Protein AF-A0A7J2HL76-F1 (afdb_monomer)

Mean predicted aligned error: 4.42 Å

Solvent-accessible surface area (backbone atoms only — not comparable to full-atom values): 6716 Å² total; per-residue (Å²): 98,51,72,48,79,41,83,45,73,41,53,46,28,51,70,88,36,52,50,88,77,44,78,52,71,70,36,41,51,52,39,47,54,53,41,71,71,41,53,72,59,38,50,43,26,24,38,43,32,46,70,82,78,83,50,71,61,57,41,23,52,38,49,18,29,43,51,32,43,56,46,35,74,75,32,66,69,45,33,50,54,45,44,71,76,41,48,47,42,70,74,50,79,88,82,72,85,70,68,72,42,86,96,36,84,35,57,81,47,69,71,89,82,81,90,125

Foldseek 3Di:
DDKDKDFDQQWEAEPNHTLVPQDDPVLSCLLCVLCVLPVVSNRGIYMHHYDDDDDSNVSSLVNQLNVNCVQCVVDVSSVVVCCVVPVCSPVPDPDDAAAADPQAPGNPHHDDDDPD

Nearest PDB structures (foldseek):
  9e7f-assembly1_BK  TM=9.471E-01  e=1.293E-10  Pyrobaculum calidifontis JCM 11548
  7ryh-assembly1_i  TM=9.159E-01  e=7.432E-09  Acinetobacter baumannii AB0057
  7nhn-assembly1_j  TM=9.102E-01  e=6.165E-09  Listeria monocytogenes EGD-e
  8v9j-assembly1_i  TM=9.289E-01  e=1.475E-08  Mycolicibacterium smegmatis MC2 155
  8rdv-assembly1_F  TM=9.120E-01  e=1.475E-08  Psychrobacter urativorans

Sequence (116 aa):
ARLVVRPGTGRIFINNQPLEYFGNEIARAKILTPLYFNEKFWKSHDFDVKVRGGGIIAIADAVSFAIARALASKSESAKQVIKEYNRVLLAGDPRQAEPKKPNRYSARRFKQKSYR

Structure (mmCIF, N/CA/C/O backbone):
data_AF-A0A7J2HL76-F1
#
_entry.id   AF-A0A7J2HL76-F1
#
loop_
_atom_site.group_PDB
_atom_site.id
_atom_site.type_symbol
_atom_site.label_atom_id
_atom_site.label_alt_id
_atom_site.label_comp_id
_atom_site.label_asym_id
_atom_site.label_entity_id
_atom_site.label_seq_id
_atom_site.pdbx_PDB_ins_code
_atom_site.Cartn_x
_atom_site.Cartn_y
_atom_site.Cartn_z
_atom_site.occupancy
_atom_site.B_iso_or_equiv
_atom_site.auth_seq_id
_atom_site.auth_comp_id
_atom_site.auth_asym_id
_atom_site.auth_atom_id
_atom_site.pdbx_PDB_model_num
ATOM 1 N N . ALA A 1 1 ? -7.041 0.012 -6.021 1.00 84.12 1 ALA A N 1
ATOM 2 C CA . ALA A 1 1 ? -7.402 -1.147 -5.180 1.00 84.12 1 ALA A CA 1
ATOM 3 C C . ALA A 1 1 ? -8.760 -0.885 -4.549 1.00 84.12 1 ALA A C 1
ATOM 5 O O . ALA A 1 1 ? -9.007 0.249 -4.151 1.00 84.12 1 ALA A O 1
ATOM 6 N N . ARG A 1 2 ? -9.639 -1.887 -4.487 1.00 91.69 2 ARG A N 1
ATOM 7 C CA . ARG A 1 2 ? -10.913 -1.803 -3.762 1.00 91.69 2 ARG A CA 1
ATOM 8 C C . ARG A 1 2 ? -10.798 -2.668 -2.515 1.00 91.69 2 ARG A C 1
ATOM 10 O O . ARG A 1 2 ? -10.541 -3.858 -2.647 1.00 91.69 2 ARG A O 1
ATOM 17 N N . LEU A 1 3 ? -10.973 -2.063 -1.346 1.00 94.56 3 LEU A N 1
ATOM 18 C CA . LEU A 1 3 ? -10.925 -2.740 -0.053 1.00 94.56 3 LEU A CA 1
ATOM 19 C C . LEU A 1 3 ? -12.343 -2.877 0.504 1.00 94.56 3 LEU A C 1
ATOM 21 O O . LEU A 1 3 ? -13.128 -1.930 0.454 1.00 94.56 3 LEU A O 1
ATOM 25 N N . VAL A 1 4 ? -12.650 -4.054 1.036 1.00 94.62 4 VAL A N 1
ATOM 26 C CA . VAL A 1 4 ? -13.840 -4.336 1.835 1.00 94.62 4 VAL A CA 1
ATOM 27 C C . VAL A 1 4 ? -13.363 -4.738 3.224 1.00 94.62 4 VAL A C 1
ATOM 29 O O . VAL A 1 4 ? -12.542 -5.640 3.362 1.00 94.62 4 VAL A O 1
ATOM 32 N N . VAL A 1 5 ? -13.875 -4.052 4.242 1.00 93.44 5 VAL A N 1
ATOM 33 C CA . VAL A 1 5 ? -13.561 -4.332 5.646 1.00 93.44 5 VAL A CA 1
ATOM 34 C C . VAL A 1 5 ? -14.772 -4.997 6.283 1.00 93.44 5 VAL A C 1
ATOM 36 O O . VAL A 1 5 ? -15.897 -4.518 6.118 1.00 93.44 5 VAL A O 1
ATOM 39 N N . ARG A 1 6 ? -14.550 -6.099 6.995 1.00 93.06 6 ARG A N 1
ATOM 40 C CA . ARG A 1 6 ? -15.579 -6.840 7.737 1.00 93.06 6 ARG A CA 1
ATOM 41 C C . ARG A 1 6 ? -15.111 -7.047 9.177 1.00 93.06 6 ARG A C 1
ATOM 43 O O . ARG A 1 6 ? -13.907 -7.135 9.380 1.00 93.06 6 ARG A O 1
ATOM 50 N N . PRO A 1 7 ? -16.004 -7.115 10.175 1.00 93.12 7 PRO A N 1
ATOM 51 C CA . PRO A 1 7 ? -15.605 -7.546 11.514 1.00 93.12 7 PRO A CA 1
ATOM 52 C C . PRO A 1 7 ? -15.054 -8.979 11.445 1.00 93.12 7 PRO A C 1
ATOM 54 O O . PRO A 1 7 ? -15.616 -9.816 10.738 1.00 93.12 7 PRO A O 1
ATOM 57 N N . GLY A 1 8 ? -13.940 -9.244 12.124 1.00 93.12 8 GLY A N 1
ATOM 58 C CA . GLY A 1 8 ? -13.184 -10.483 11.964 1.00 93.12 8 GLY A CA 1
ATOM 59 C C . GLY A 1 8 ? -11.987 -10.594 12.907 1.00 93.12 8 GLY A C 1
ATOM 60 O O . GLY A 1 8 ? -11.976 -9.995 13.979 1.00 93.12 8 GLY A O 1
ATOM 61 N N . THR A 1 9 ? -10.985 -11.381 12.514 1.00 91.81 9 THR A N 1
ATOM 62 C CA . THR A 1 9 ? -9.827 -11.740 13.359 1.00 91.81 9 THR A CA 1
ATOM 63 C C . THR A 1 9 ? -8.505 -11.111 12.908 1.00 91.81 9 THR A C 1
ATOM 65 O O . THR A 1 9 ? -7.463 -11.380 13.503 1.00 91.81 9 THR A O 1
ATOM 68 N N . GLY A 1 10 ? -8.520 -10.267 11.872 1.00 90.81 10 GLY A N 1
ATOM 69 C CA . GLY A 1 10 ? -7.322 -9.594 11.359 1.00 90.81 10 GLY A CA 1
ATOM 70 C C . GLY A 1 10 ? -6.730 -10.222 10.106 1.00 90.81 10 GLY A C 1
ATOM 71 O O . GLY A 1 10 ? -5.576 -9.946 9.765 1.00 90.81 10 GLY A O 1
ATOM 72 N N . ARG A 1 11 ? -7.492 -11.070 9.408 1.00 92.75 11 ARG A N 1
ATOM 73 C CA . ARG A 1 11 ? -7.037 -11.747 8.191 1.00 92.75 11 ARG A CA 1
ATOM 74 C C . ARG A 1 11 ? -7.038 -10.787 7.012 1.00 92.75 11 ARG A C 1
ATOM 76 O O . ARG A 1 11 ? -7.986 -10.032 6.810 1.00 92.75 11 ARG A O 1
ATOM 83 N N . ILE A 1 12 ? -5.981 -10.849 6.207 1.00 94.50 12 ILE A N 1
ATOM 84 C CA . ILE A 1 12 ? -5.815 -10.006 5.022 1.00 94.50 12 ILE A CA 1
ATOM 85 C C . ILE A 1 12 ? -5.781 -10.904 3.790 1.00 94.50 12 ILE A C 1
ATOM 87 O O . ILE A 1 12 ? -4.909 -11.766 3.658 1.00 94.50 12 ILE A O 1
ATOM 91 N N . PHE A 1 13 ? -6.721 -10.665 2.882 1.00 94.81 13 PHE A N 1
ATOM 92 C CA . PHE A 1 13 ? -6.839 -11.339 1.600 1.00 94.81 13 PHE A CA 1
ATOM 93 C C . PHE A 1 13 ? -6.615 -10.348 0.462 1.00 94.81 13 PHE A C 1
ATOM 95 O O . PHE A 1 13 ? -7.159 -9.243 0.453 1.00 94.81 13 PHE A O 1
ATOM 102 N N . ILE A 1 14 ? -5.821 -10.758 -0.522 1.00 94.75 14 ILE A N 1
ATOM 103 C CA . ILE A 1 14 ? -5.548 -10.002 -1.741 1.00 94.75 14 ILE A CA 1
ATOM 104 C C . ILE A 1 14 ? -5.959 -10.888 -2.909 1.00 94.75 14 ILE A C 1
ATOM 106 O O . ILE A 1 14 ? -5.352 -11.925 -3.144 1.00 94.75 14 ILE A O 1
ATOM 110 N N . ASN A 1 15 ? -7.007 -10.501 -3.639 1.00 94.00 15 ASN A N 1
ATOM 111 C CA . ASN A 1 15 ? -7.578 -11.294 -4.733 1.00 94.00 15 ASN A CA 1
ATOM 112 C C . ASN A 1 15 ? -7.869 -12.758 -4.333 1.00 94.00 15 ASN A C 1
ATOM 114 O O . ASN A 1 15 ? -7.553 -13.677 -5.082 1.00 94.00 15 ASN A O 1
ATOM 118 N N . ASN A 1 16 ? -8.478 -12.964 -3.159 1.00 92.44 16 ASN A N 1
ATOM 119 C CA . ASN A 1 16 ? -8.765 -14.276 -2.551 1.00 92.44 16 ASN A CA 1
ATOM 120 C C . ASN A 1 16 ? -7.533 -15.096 -2.119 1.00 92.44 16 ASN A C 1
ATOM 122 O O . ASN A 1 16 ? -7.688 -16.235 -1.686 1.00 92.44 16 ASN A O 1
ATOM 126 N N . GLN A 1 17 ? -6.325 -14.541 -2.201 1.00 93.31 17 GLN A N 1
ATOM 127 C CA . GLN A 1 17 ? -5.105 -15.174 -1.708 1.00 93.31 17 GLN A CA 1
ATOM 128 C C . GLN A 1 17 ? -4.726 -14.593 -0.334 1.00 93.31 17 GLN A C 1
ATOM 130 O O . GLN A 1 17 ? -4.820 -13.374 -0.158 1.00 93.31 17 GLN A O 1
ATOM 135 N N . PRO A 1 18 ? -4.293 -15.407 0.648 1.00 94.81 18 PRO A N 1
ATOM 136 C CA . PRO A 1 18 ? -3.836 -14.893 1.938 1.00 94.81 18 PRO A CA 1
ATOM 137 C C . PRO A 1 18 ? -2.554 -14.069 1.784 1.00 94.81 18 PRO A C 1
ATOM 139 O O . PRO A 1 18 ? -1.709 -14.382 0.940 1.00 94.81 18 PRO A O 1
ATOM 142 N N . LEU A 1 19 ? -2.373 -13.057 2.638 1.00 92.81 19 LEU A N 1
ATOM 143 C CA . LEU A 1 19 ? -1.189 -12.187 2.622 1.00 92.81 19 LEU A CA 1
ATOM 144 C C . LEU A 1 19 ? 0.136 -12.960 2.726 1.00 92.81 19 LEU A C 1
ATOM 146 O O . LEU A 1 19 ? 1.119 -12.549 2.120 1.00 92.81 19 LEU A O 1
ATOM 150 N N . GLU A 1 20 ? 0.172 -14.080 3.451 1.00 91.19 20 GLU A N 1
ATOM 151 C CA . GLU A 1 20 ? 1.374 -14.911 3.647 1.00 91.19 20 GLU A CA 1
ATOM 152 C C . GLU A 1 20 ? 1.985 -15.396 2.329 1.00 91.19 20 GLU A C 1
ATOM 154 O O . GLU A 1 20 ? 3.206 -15.452 2.195 1.00 91.19 20 GLU A O 1
ATOM 159 N N . TYR A 1 21 ? 1.131 -15.685 1.347 1.00 90.50 21 TYR A N 1
ATOM 160 C CA . TYR A 1 21 ? 1.532 -16.179 0.033 1.00 90.50 21 TYR A CA 1
ATOM 161 C C . TYR A 1 21 ? 1.759 -15.049 -0.979 1.00 90.50 21 TYR A C 1
ATOM 163 O O . TYR A 1 21 ? 2.119 -15.310 -2.127 1.00 90.50 21 TYR A O 1
ATOM 171 N N . PHE A 1 22 ? 1.515 -13.794 -0.598 1.00 89.81 22 PHE A N 1
ATOM 172 C CA . PHE A 1 22 ? 1.616 -12.663 -1.508 1.00 89.81 22 PHE A CA 1
ATOM 173 C C . PHE A 1 22 ? 3.050 -12.122 -1.577 1.00 89.81 22 PHE A C 1
ATOM 175 O O . PHE A 1 22 ? 3.511 -11.409 -0.686 1.00 89.81 22 PHE A O 1
ATOM 182 N N . GLY A 1 23 ? 3.725 -12.390 -2.696 1.00 88.38 23 GLY A N 1
ATOM 183 C CA . GLY A 1 23 ? 4.989 -11.751 -3.063 1.00 88.38 23 GLY A CA 1
ATOM 184 C C . GLY A 1 23 ? 6.128 -11.924 -2.046 1.00 88.38 23 GLY A C 1
ATOM 185 O O . GLY A 1 23 ? 6.169 -12.858 -1.246 1.00 88.38 23 GLY A O 1
ATOM 186 N N . ASN A 1 24 ? 7.086 -10.997 -2.090 1.00 92.75 24 ASN A N 1
ATOM 187 C CA . ASN A 1 24 ? 8.277 -11.036 -1.239 1.00 92.75 24 ASN A CA 1
ATOM 188 C C . ASN A 1 24 ? 7.999 -10.424 0.144 1.00 92.75 24 ASN A C 1
ATOM 190 O O . ASN A 1 24 ? 7.060 -9.648 0.322 1.00 92.75 24 ASN A O 1
ATOM 194 N N . GLU A 1 25 ? 8.856 -10.714 1.121 1.00 93.56 25 GLU A N 1
ATOM 195 C CA . GLU A 1 25 ? 8.741 -10.203 2.496 1.00 93.56 25 GLU A CA 1
ATOM 196 C C . GLU A 1 25 ? 8.646 -8.669 2.567 1.00 93.56 25 GLU A C 1
ATOM 198 O O . GLU A 1 25 ? 7.783 -8.127 3.251 1.00 93.56 25 GLU A O 1
ATOM 203 N N . ILE A 1 26 ? 9.442 -7.962 1.759 1.00 94.44 26 ILE A N 1
ATOM 204 C CA . ILE A 1 26 ? 9.417 -6.492 1.671 1.00 94.44 26 ILE A CA 1
ATOM 205 C C . ILE A 1 26 ? 8.034 -5.974 1.239 1.00 94.44 26 ILE A C 1
ATOM 207 O O . ILE A 1 26 ? 7.555 -4.958 1.744 1.00 94.44 26 ILE A O 1
ATOM 211 N N . ALA A 1 27 ? 7.368 -6.667 0.309 1.00 94.31 27 ALA A N 1
ATOM 212 C CA . ALA A 1 27 ? 6.032 -6.283 -0.143 1.00 94.31 27 ALA A CA 1
ATOM 213 C C . ALA A 1 27 ? 4.993 -6.490 0.969 1.00 94.31 27 ALA A C 1
ATOM 215 O O . ALA A 1 27 ? 4.139 -5.629 1.182 1.00 94.31 27 ALA A O 1
ATOM 216 N N . ARG A 1 28 ? 5.108 -7.590 1.723 1.00 94.50 28 ARG A N 1
ATOM 217 C CA . A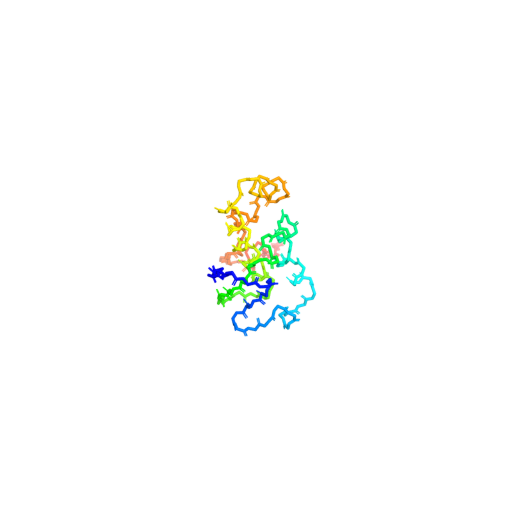RG A 1 28 ? 4.254 -7.879 2.882 1.00 94.50 28 ARG A CA 1
ATOM 218 C C . ARG A 1 28 ? 4.445 -6.844 3.994 1.00 94.50 28 ARG A C 1
ATOM 220 O O . ARG A 1 28 ? 3.459 -6.303 4.489 1.00 94.50 28 ARG A O 1
ATOM 227 N N . ALA A 1 29 ? 5.685 -6.472 4.308 1.00 93.56 29 ALA A N 1
ATOM 228 C CA . ALA A 1 29 ? 5.992 -5.441 5.302 1.00 93.56 29 ALA A CA 1
ATOM 229 C C . ALA A 1 29 ? 5.376 -4.072 4.947 1.00 93.56 29 ALA A C 1
ATOM 231 O O . ALA A 1 29 ? 4.782 -3.406 5.800 1.00 93.56 29 ALA A O 1
ATOM 232 N N . LYS A 1 30 ? 5.429 -3.675 3.667 1.00 93.38 30 LYS A N 1
ATOM 233 C CA . LYS A 1 30 ? 4.771 -2.450 3.174 1.00 93.38 30 LYS A CA 1
ATOM 234 C C . LYS A 1 30 ? 3.252 -2.456 3.366 1.00 93.38 30 LYS A C 1
ATOM 236 O O . LYS A 1 30 ? 2.663 -1.422 3.685 1.00 93.38 30 LYS A O 1
ATOM 241 N N . ILE A 1 31 ? 2.613 -3.608 3.165 1.00 94.44 31 ILE A N 1
ATOM 242 C CA . ILE A 1 31 ? 1.163 -3.773 3.348 1.00 94.44 31 ILE A CA 1
ATOM 243 C C . ILE A 1 31 ? 0.784 -3.662 4.828 1.00 94.44 31 ILE A C 1
ATOM 245 O O . ILE A 1 31 ? -0.235 -3.055 5.150 1.00 94.44 31 ILE A O 1
ATOM 249 N N . LEU A 1 32 ? 1.614 -4.209 5.720 1.00 93.25 32 LEU A N 1
ATOM 250 C CA . LEU A 1 32 ? 1.385 -4.192 7.168 1.00 93.25 32 LEU A CA 1
ATOM 251 C C . LEU A 1 32 ? 1.669 -2.830 7.816 1.00 93.25 32 LEU A C 1
ATOM 253 O O . LEU A 1 32 ? 1.078 -2.517 8.843 1.00 93.25 32 LEU A O 1
ATOM 257 N N . THR A 1 33 ? 2.514 -1.998 7.200 1.00 92.31 33 THR A N 1
ATOM 258 C CA . THR A 1 33 ? 2.917 -0.671 7.710 1.00 92.31 33 THR A CA 1
ATOM 259 C C . THR A 1 33 ? 1.762 0.161 8.307 1.00 92.31 33 THR A C 1
ATOM 261 O O . THR A 1 33 ? 1.876 0.576 9.459 1.00 92.31 33 THR A O 1
ATOM 264 N N . PRO A 1 34 ? 0.633 0.403 7.605 1.00 91.62 34 PRO A N 1
ATOM 265 C CA . PRO A 1 34 ? -0.466 1.202 8.150 1.00 91.62 34 PRO A CA 1
ATOM 266 C C . PRO A 1 34 ? -1.185 0.561 9.347 1.00 91.62 34 PRO A C 1
ATOM 268 O O . PRO A 1 34 ? -1.781 1.283 10.143 1.00 91.62 34 PRO A O 1
ATOM 271 N N . LEU A 1 35 ? -1.147 -0.767 9.495 1.00 91.00 35 LEU A N 1
ATOM 272 C CA . LEU A 1 35 ? -1.859 -1.480 10.562 1.00 91.00 35 LEU A CA 1
ATOM 273 C C . LEU A 1 35 ? -1.189 -1.313 11.929 1.00 91.00 35 LEU A C 1
ATOM 275 O O . LEU A 1 35 ? -1.887 -1.338 12.941 1.00 91.00 3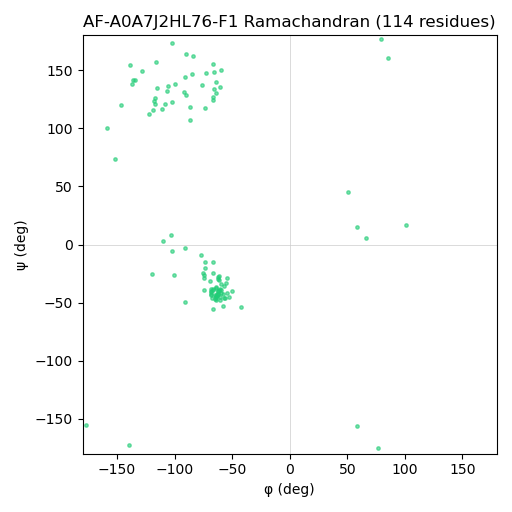5 LEU A O 1
ATOM 279 N N . TYR A 1 36 ? 0.124 -1.064 11.969 1.00 88.94 36 TYR A N 1
ATOM 280 C CA . TYR A 1 36 ? 0.846 -0.799 13.219 1.00 88.94 36 TYR A CA 1
ATOM 281 C C . TYR A 1 36 ? 0.339 0.451 13.947 1.00 88.94 36 TYR A C 1
ATOM 283 O O . TYR A 1 36 ? 0.393 0.516 15.171 1.00 88.94 36 TYR A O 1
ATOM 291 N N . PHE A 1 37 ? -0.223 1.428 13.228 1.00 87.06 37 PHE A N 1
ATOM 292 C CA . PHE A 1 37 ? -0.771 2.637 13.850 1.00 87.06 37 PHE A CA 1
ATOM 293 C C . PHE A 1 37 ? -2.096 2.397 14.586 1.00 87.06 37 PHE A C 1
ATOM 295 O O . PHE A 1 37 ? -2.528 3.250 15.359 1.00 87.06 37 PHE A O 1
ATOM 302 N N . ASN A 1 38 ? -2.766 1.262 14.353 1.00 86.94 38 ASN A N 1
ATOM 303 C CA . ASN A 1 38 ? -4.002 0.911 15.047 1.00 86.94 38 ASN A CA 1
ATOM 304 C C . ASN A 1 38 ? -4.187 -0.612 15.148 1.00 86.94 38 ASN A C 1
ATOM 306 O O . ASN A 1 38 ? -5.045 -1.212 14.492 1.00 86.94 38 ASN A O 1
ATOM 310 N N . GLU A 1 39 ? -3.402 -1.236 16.025 1.00 85.94 39 GLU A N 1
ATOM 311 C CA . GLU A 1 39 ? -3.428 -2.689 16.230 1.00 85.94 39 GLU A CA 1
ATOM 312 C C . GLU A 1 39 ? -4.793 -3.220 16.688 1.00 85.94 39 GLU A C 1
ATOM 314 O O . GLU A 1 39 ? -5.196 -4.321 16.309 1.00 85.94 39 GLU A O 1
ATOM 319 N N . LYS A 1 40 ? -5.532 -2.438 17.488 1.00 87.75 40 LYS A N 1
ATOM 320 C CA . LYS A 1 40 ? -6.875 -2.817 17.957 1.00 87.75 40 LYS A CA 1
ATOM 321 C C . LYS A 1 40 ? -7.837 -2.977 16.784 1.00 87.75 40 LYS A C 1
ATOM 323 O O . LYS A 1 40 ? -8.620 -3.925 16.749 1.00 87.75 40 LYS A O 1
ATOM 328 N N . PHE A 1 41 ? -7.769 -2.063 15.817 1.00 86.12 41 PHE A N 1
ATOM 329 C CA . PHE A 1 41 ? -8.589 -2.144 14.616 1.00 86.12 41 PHE A CA 1
ATOM 330 C C . PHE A 1 41 ? -8.179 -3.321 13.734 1.00 86.12 41 PHE A C 1
ATOM 332 O O . PHE A 1 41 ? -9.047 -4.029 13.233 1.00 86.12 41 PHE A O 1
ATOM 339 N N . TRP A 1 42 ? -6.874 -3.568 13.595 1.00 87.31 4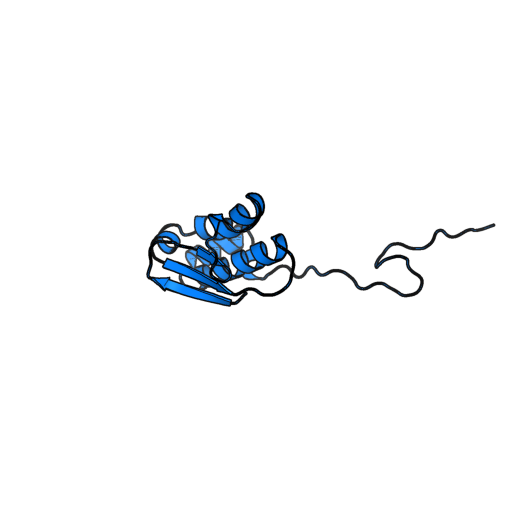2 TRP A N 1
ATOM 340 C CA . TRP A 1 42 ? -6.378 -4.707 12.830 1.00 87.31 42 TRP A CA 1
ATOM 341 C C . TRP A 1 42 ? -6.913 -6.032 13.382 1.00 87.31 42 TRP A C 1
ATOM 343 O O . TRP A 1 42 ? -7.536 -6.783 12.644 1.00 87.31 42 TRP A O 1
ATOM 353 N N . LYS A 1 43 ? -6.763 -6.296 14.682 1.00 89.62 43 LYS A N 1
ATOM 354 C CA . LYS A 1 43 ? -7.178 -7.576 15.290 1.00 89.62 43 LYS A CA 1
ATOM 355 C C . LYS A 1 43 ? -8.693 -7.821 15.292 1.00 89.62 43 LYS A C 1
ATOM 357 O O . LYS A 1 43 ? -9.116 -8.944 15.533 1.00 89.62 43 LYS A O 1
ATOM 362 N N . SER A 1 44 ? -9.500 -6.787 15.055 1.00 91.94 44 SER A N 1
ATOM 363 C CA . SER A 1 44 ? -10.968 -6.858 15.088 1.00 91.94 44 SER A CA 1
ATOM 364 C C . SER A 1 44 ? -11.625 -6.906 13.708 1.00 91.94 44 SER A C 1
ATOM 366 O O . SER A 1 44 ? -12.845 -7.054 13.627 1.00 91.94 44 SER A O 1
ATOM 368 N N . HIS A 1 45 ? -10.858 -6.76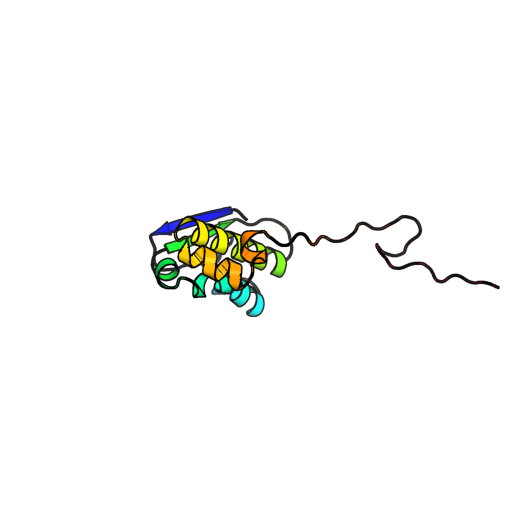1 12.623 1.00 93.50 45 HIS A N 1
ATOM 369 C CA . HIS A 1 45 ? -11.411 -6.661 11.275 1.00 93.50 45 HIS A CA 1
ATOM 370 C C . HIS A 1 45 ? -10.628 -7.495 10.266 1.00 93.50 45 HIS A C 1
ATOM 372 O O . HIS A 1 45 ? -9.404 -7.465 10.231 1.00 93.50 45 HIS A O 1
ATOM 378 N N . ASP A 1 46 ? -11.348 -8.179 9.386 1.00 94.56 46 ASP A N 1
ATOM 379 C CA . ASP A 1 46 ? -10.785 -8.823 8.207 1.00 94.56 46 ASP A CA 1
ATOM 380 C C . ASP A 1 46 ? -10.824 -7.866 7.006 1.00 94.56 46 ASP A C 1
ATOM 382 O O . ASP A 1 46 ? -11.767 -7.087 6.815 1.00 94.56 46 ASP A O 1
ATOM 386 N N . PHE A 1 47 ? -9.789 -7.947 6.173 1.00 95.12 47 PHE A N 1
ATOM 387 C CA . PHE A 1 47 ? -9.561 -7.080 5.022 1.00 95.12 47 PHE A CA 1
ATOM 388 C C . PHE A 1 47 ? -9.547 -7.916 3.744 1.00 95.12 47 PHE A C 1
ATOM 390 O O . PHE A 1 47 ? -8.652 -8.732 3.546 1.00 95.12 47 PHE A O 1
ATOM 397 N N . ASP A 1 48 ? -10.509 -7.689 2.851 1.00 95.69 48 ASP A N 1
ATOM 398 C CA . ASP A 1 48 ? -10.539 -8.300 1.519 1.00 95.69 48 ASP A CA 1
ATOM 399 C C . ASP A 1 48 ? -10.283 -7.232 0.453 1.00 95.69 48 ASP A C 1
ATOM 401 O O . ASP A 1 48 ? -11.036 -6.260 0.312 1.00 95.69 48 ASP A O 1
ATOM 405 N N . VAL A 1 49 ? -9.184 -7.385 -0.281 1.00 95.88 49 VAL A N 1
ATOM 406 C CA . VAL A 1 49 ? -8.691 -6.393 -1.229 1.00 95.88 49 VAL A CA 1
ATOM 407 C C . VAL A 1 49 ? -8.681 -6.964 -2.638 1.00 95.88 49 VAL A C 1
ATOM 409 O O . VAL A 1 49 ? -7.993 -7.936 -2.938 1.00 95.88 49 VAL A O 1
ATOM 412 N N . LYS A 1 50 ? -9.376 -6.284 -3.552 1.00 95.81 50 LYS A N 1
ATOM 413 C CA . LYS A 1 50 ? -9.343 -6.578 -4.988 1.00 95.81 50 LYS A CA 1
ATOM 414 C C . LYS A 1 50 ? -8.462 -5.572 -5.724 1.00 95.81 50 LYS A C 1
ATOM 416 O O . LYS A 1 50 ? -8.704 -4.358 -5.683 1.00 95.81 50 LYS A O 1
ATOM 421 N N . VAL A 1 51 ? -7.443 -6.071 -6.424 1.00 94.75 51 VAL A N 1
ATOM 422 C CA . VAL A 1 51 ? -6.481 -5.267 -7.198 1.00 94.75 51 VAL A CA 1
ATOM 423 C C . VAL A 1 51 ? -6.253 -5.893 -8.569 1.00 94.75 51 VAL A C 1
ATOM 425 O O . VAL A 1 51 ? -6.195 -7.111 -8.700 1.00 94.75 51 VAL A O 1
ATOM 428 N N . ARG A 1 52 ? -6.122 -5.061 -9.603 1.00 94.06 52 ARG A N 1
ATOM 429 C CA . ARG A 1 52 ? -5.810 -5.484 -10.973 1.00 94.06 52 ARG A CA 1
ATOM 430 C C . ARG A 1 52 ? -4.758 -4.546 -11.567 1.00 94.06 52 ARG A C 1
ATOM 432 O O . ARG A 1 52 ? -4.838 -3.341 -11.335 1.00 94.06 52 ARG A O 1
ATOM 439 N N . GLY A 1 53 ? -3.829 -5.103 -12.345 1.00 92.00 53 GLY A N 1
ATOM 440 C CA . GLY A 1 53 ? -2.741 -4.368 -13.002 1.00 92.00 53 GLY A CA 1
ATOM 441 C C . GLY A 1 53 ? -1.556 -4.028 -12.087 1.00 92.00 53 GLY A C 1
ATOM 442 O O . GLY A 1 53 ? -1.579 -4.300 -10.888 1.00 92.00 53 GLY A O 1
ATOM 443 N N . GLY A 1 54 ? -0.525 -3.411 -12.672 1.00 90.94 54 GLY A N 1
ATOM 444 C CA . GLY A 1 54 ? 0.714 -3.041 -11.980 1.00 90.94 54 GLY A CA 1
ATOM 445 C C . GLY A 1 54 ? 1.663 -4.221 -11.725 1.00 90.94 54 GLY A C 1
ATOM 446 O O . GLY A 1 54 ? 1.434 -5.335 -12.184 1.00 90.94 54 GLY A O 1
ATOM 447 N N . GLY A 1 55 ? 2.753 -3.952 -11.003 1.00 92.69 55 GLY A N 1
ATOM 448 C CA . GLY A 1 55 ? 3.680 -4.971 -10.493 1.00 92.69 55 GLY A CA 1
ATOM 449 C C . GLY A 1 55 ? 3.468 -5.249 -9.002 1.00 92.69 55 GLY A C 1
ATOM 450 O O . GLY A 1 55 ? 2.730 -4.527 -8.338 1.00 92.69 55 GLY A O 1
ATOM 451 N N . ILE A 1 56 ? 4.165 -6.247 -8.450 1.00 93.25 56 ILE A N 1
ATOM 452 C CA . ILE A 1 56 ? 4.006 -6.698 -7.049 1.00 93.25 56 ILE A CA 1
ATOM 453 C C . ILE A 1 56 ? 4.139 -5.540 -6.047 1.00 93.25 56 ILE A C 1
ATOM 455 O O . ILE A 1 56 ? 3.305 -5.392 -5.157 1.00 93.25 56 ILE A O 1
ATOM 459 N N . ILE A 1 57 ? 5.148 -4.680 -6.220 1.00 93.88 57 ILE A N 1
ATOM 460 C CA . ILE A 1 57 ? 5.389 -3.535 -5.326 1.00 93.88 57 ILE A CA 1
ATOM 461 C C . ILE A 1 57 ? 4.286 -2.482 -5.471 1.00 93.88 57 ILE A C 1
ATOM 463 O O . ILE A 1 57 ? 3.783 -1.983 -4.470 1.00 93.88 57 ILE A O 1
ATOM 467 N N . ALA A 1 58 ? 3.868 -2.181 -6.703 1.00 93.38 58 ALA A N 1
ATOM 468 C CA . ALA A 1 58 ? 2.796 -1.219 -6.952 1.00 93.38 58 ALA A CA 1
ATOM 469 C C . ALA A 1 58 ? 1.454 -1.705 -6.380 1.00 93.38 58 ALA A C 1
ATOM 471 O O . ALA A 1 58 ? 0.683 -0.914 -5.840 1.00 93.38 58 ALA A O 1
ATOM 472 N N . ILE A 1 59 ? 1.189 -3.013 -6.459 1.00 94.62 59 ILE A N 1
ATOM 473 C CA . ILE A 1 59 ? 0.029 -3.640 -5.823 1.00 94.62 59 ILE A CA 1
ATOM 474 C C . ILE A 1 59 ? 0.139 -3.504 -4.302 1.00 94.62 59 ILE A C 1
ATOM 476 O O . ILE A 1 59 ? -0.822 -3.056 -3.683 1.00 94.62 59 ILE A O 1
ATOM 480 N N . ALA A 1 60 ? 1.294 -3.818 -3.707 1.00 95.00 60 ALA A N 1
ATOM 481 C CA . ALA A 1 60 ? 1.520 -3.686 -2.267 1.00 95.00 60 ALA A CA 1
ATOM 482 C C . ALA A 1 60 ? 1.289 -2.252 -1.763 1.00 95.00 60 ALA A C 1
ATOM 484 O O . ALA A 1 60 ? 0.563 -2.055 -0.788 1.00 95.00 60 ALA A O 1
ATOM 485 N N . ASP A 1 61 ? 1.822 -1.251 -2.468 1.00 94.38 61 ASP A N 1
ATOM 486 C CA . ASP A 1 61 ? 1.599 0.162 -2.147 1.00 94.38 61 ASP A CA 1
ATOM 487 C C . ASP A 1 61 ? 0.108 0.526 -2.284 1.00 94.38 61 ASP A C 1
ATOM 489 O O . ASP A 1 61 ? -0.467 1.155 -1.397 1.00 94.38 61 ASP A O 1
ATOM 493 N N . ALA A 1 62 ? -0.573 0.050 -3.333 1.00 94.88 62 ALA A N 1
ATOM 494 C CA . ALA A 1 62 ? -2.003 0.290 -3.518 1.00 94.88 62 ALA A CA 1
ATOM 495 C C . ALA A 1 62 ? -2.876 -0.346 -2.420 1.00 94.88 62 ALA A C 1
ATOM 497 O O . ALA A 1 62 ? -3.894 0.239 -2.037 1.00 94.88 62 ALA A O 1
ATOM 498 N N . VAL A 1 63 ? -2.506 -1.532 -1.925 1.00 95.12 63 VAL A N 1
ATOM 499 C CA . VAL A 1 63 ? -3.167 -2.177 -0.781 1.00 95.12 63 VAL A CA 1
ATOM 500 C C . VAL A 1 63 ? -2.909 -1.380 0.498 1.00 95.12 63 VAL A C 1
ATOM 502 O O . VAL A 1 63 ? -3.856 -1.071 1.219 1.00 95.12 63 VAL A O 1
ATOM 505 N N . SER A 1 64 ? -1.659 -0.979 0.734 1.00 94.94 64 SER A N 1
ATOM 506 C CA . SER A 1 64 ? -1.261 -0.160 1.883 1.00 94.94 64 SER A CA 1
ATOM 507 C C . SER A 1 64 ? -2.054 1.153 1.942 1.00 94.94 64 SER A C 1
ATOM 509 O O . SER A 1 64 ? -2.648 1.482 2.969 1.00 94.94 64 SER A O 1
ATOM 511 N N . PHE A 1 65 ? -2.199 1.852 0.809 1.00 95.06 65 PHE A N 1
ATOM 512 C CA . PHE A 1 65 ? -3.012 3.071 0.714 1.00 95.06 65 PHE A CA 1
ATOM 513 C C . PHE A 1 65 ? -4.492 2.820 1.021 1.00 95.06 65 PHE A C 1
ATOM 515 O O . PHE A 1 65 ? -5.142 3.631 1.683 1.00 95.06 65 PHE A O 1
ATOM 522 N N . ALA A 1 66 ? -5.050 1.703 0.548 1.00 95.06 66 ALA A N 1
ATOM 523 C CA . ALA A 1 66 ? -6.443 1.363 0.813 1.00 95.06 66 ALA A CA 1
ATOM 524 C C . ALA A 1 66 ? -6.688 1.113 2.311 1.00 95.06 66 ALA A C 1
ATOM 526 O O . ALA A 1 66 ? -7.658 1.633 2.863 1.00 95.06 66 ALA A O 1
ATOM 527 N N . ILE A 1 67 ? -5.785 0.382 2.971 1.00 94.25 67 ILE A N 1
ATOM 528 C CA . ILE A 1 67 ? -5.846 0.116 4.414 1.00 94.25 67 ILE A CA 1
ATOM 529 C C . ILE A 1 67 ? -5.681 1.415 5.210 1.00 94.25 67 ILE A C 1
ATOM 531 O O . ILE A 1 67 ? -6.492 1.698 6.090 1.00 94.25 67 ILE A O 1
ATOM 535 N N . ALA A 1 68 ? -4.696 2.248 4.864 1.00 94.31 68 ALA A N 1
ATOM 536 C CA . ALA A 1 68 ? -4.466 3.532 5.524 1.00 94.31 68 ALA A CA 1
ATOM 537 C C . ALA A 1 68 ? -5.701 4.447 5.456 1.00 94.31 68 ALA A C 1
ATOM 539 O O . ALA A 1 68 ? -6.091 5.048 6.456 1.00 94.31 68 ALA A O 1
ATOM 540 N N . ARG A 1 69 ? -6.366 4.515 4.295 1.00 93.31 69 ARG A N 1
ATOM 541 C CA . ARG A 1 69 ? -7.607 5.289 4.126 1.00 93.31 69 ARG A CA 1
ATOM 542 C C . ARG A 1 69 ? -8.772 4.711 4.927 1.00 93.31 69 ARG A C 1
ATOM 544 O O . ARG A 1 69 ? -9.542 5.479 5.498 1.00 93.31 69 ARG A O 1
ATOM 551 N N . ALA A 1 70 ? -8.894 3.386 5.002 1.00 92.88 70 ALA A N 1
ATOM 552 C CA . ALA A 1 70 ? -9.915 2.748 5.830 1.00 92.88 70 ALA A CA 1
ATOM 553 C C . ALA A 1 70 ? -9.714 3.070 7.319 1.00 92.88 70 ALA A C 1
ATOM 555 O O . ALA A 1 70 ? -10.668 3.470 7.986 1.00 92.88 70 ALA A O 1
ATOM 556 N N . LEU A 1 71 ? -8.477 2.998 7.817 1.00 91.06 71 LEU A N 1
ATOM 557 C CA . LEU A 1 71 ? -8.134 3.386 9.189 1.00 91.06 71 LEU A CA 1
ATOM 558 C C . LEU A 1 71 ? -8.434 4.861 9.463 1.00 91.06 71 LEU A C 1
ATOM 560 O O . LEU A 1 71 ? -9.099 5.188 10.446 1.00 91.06 71 LEU A O 1
ATOM 564 N N . ALA A 1 72 ? -8.011 5.742 8.557 1.00 91.56 72 ALA A N 1
ATOM 565 C CA . ALA A 1 72 ? -8.238 7.176 8.671 1.00 91.56 72 ALA A CA 1
ATOM 566 C C . ALA A 1 72 ? -9.728 7.553 8.664 1.00 91.56 72 ALA A C 1
ATOM 568 O O . ALA A 1 72 ? -10.104 8.552 9.267 1.00 91.56 72 ALA A O 1
ATOM 569 N N . SER A 1 73 ? -10.585 6.756 8.015 1.00 89.69 73 SER A N 1
ATOM 570 C CA . SER A 1 73 ? -12.039 6.974 8.026 1.00 89.69 73 SER A CA 1
ATOM 571 C C . SER A 1 73 ? -12.710 6.611 9.354 1.00 89.69 73 SER A C 1
ATOM 573 O O . SER A 1 73 ? -13.819 7.064 9.623 1.00 89.69 73 SER A O 1
ATOM 575 N N . LYS A 1 74 ? -12.063 5.778 10.179 1.00 86.69 74 LYS A N 1
ATOM 576 C CA . LYS A 1 74 ? -12.624 5.264 11.437 1.00 86.69 74 LYS A CA 1
ATOM 577 C C . LYS A 1 74 ? -12.118 5.999 12.668 1.00 86.69 74 LYS A C 1
ATOM 579 O O . LYS A 1 74 ? -12.799 5.997 13.687 1.00 86.69 74 LYS A O 1
ATOM 584 N N . SER A 1 75 ? -10.931 6.593 12.597 1.00 87.00 75 SER A N 1
ATOM 585 C CA . SER A 1 75 ? -10.299 7.259 13.731 1.00 87.00 75 SER A CA 1
ATOM 586 C C . SER A 1 75 ? -9.478 8.458 13.263 1.00 87.00 75 SER A C 1
ATOM 588 O O . SER A 1 75 ? -8.516 8.311 12.506 1.00 87.00 75 SER A O 1
ATOM 590 N N . GLU A 1 76 ? -9.837 9.648 13.750 1.00 88.88 76 GLU A N 1
ATOM 591 C CA . GLU A 1 76 ? -9.103 10.878 13.434 1.00 88.88 76 GLU A CA 1
ATOM 592 C C . GLU A 1 76 ? -7.708 10.884 14.082 1.00 88.88 76 GLU A C 1
ATOM 594 O O . GLU A 1 76 ? -6.755 11.376 13.482 1.00 88.88 76 GLU A O 1
ATOM 599 N N . SER A 1 77 ? -7.540 10.253 15.252 1.00 89.19 77 SER A N 1
ATOM 600 C CA . SER A 1 77 ? -6.215 10.093 15.866 1.00 89.19 77 SER A CA 1
ATOM 601 C C . SER A 1 77 ? -5.301 9.219 15.006 1.00 89.19 77 SER A C 1
ATOM 603 O O . SER A 1 77 ? -4.167 9.605 14.734 1.00 89.19 77 SER A O 1
ATOM 6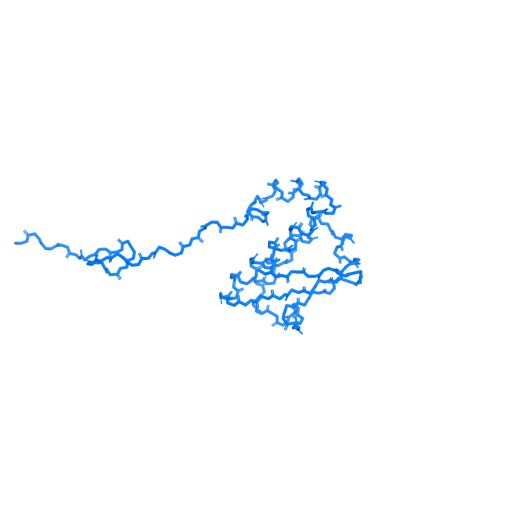05 N N . ALA A 1 78 ? -5.806 8.094 14.484 1.00 87.94 78 ALA A N 1
ATOM 606 C CA . ALA A 1 78 ? -5.044 7.254 13.560 1.00 87.94 78 ALA A CA 1
ATOM 607 C C . ALA A 1 78 ? -4.677 8.012 12.274 1.00 87.94 78 ALA A C 1
ATOM 609 O O . ALA A 1 78 ? -3.562 7.889 11.772 1.00 87.94 78 ALA A O 1
ATOM 610 N N . LYS A 1 79 ? -5.589 8.838 11.752 1.00 91.75 79 LYS A N 1
ATOM 611 C CA . LYS A 1 79 ? -5.332 9.674 10.573 1.00 91.75 79 LYS A CA 1
ATOM 612 C C . LYS A 1 79 ? -4.209 10.683 10.807 1.00 91.75 79 LYS A C 1
ATOM 614 O O . LYS A 1 79 ? -3.370 10.845 9.921 1.00 91.75 79 LYS A O 1
ATOM 619 N N . GLN A 1 80 ? -4.182 11.337 11.966 1.00 92.75 80 GLN A N 1
ATOM 620 C CA . GLN A 1 80 ? -3.136 12.298 12.310 1.00 92.75 80 GLN A CA 1
ATOM 621 C C . GLN A 1 80 ? -1.764 11.613 12.405 1.00 92.75 80 GLN A C 1
ATOM 623 O O . GLN A 1 80 ? -0.825 12.056 11.748 1.00 92.75 80 GLN A O 1
ATOM 628 N N . VAL A 1 81 ? -1.685 10.466 13.091 1.00 92.81 81 VAL A N 1
ATOM 629 C CA . VAL A 1 81 ? -0.449 9.669 13.200 1.00 92.81 81 VAL A CA 1
ATOM 630 C C . VAL A 1 81 ? 0.040 9.198 11.826 1.00 92.81 81 VAL A C 1
ATOM 632 O O . VAL A 1 81 ? 1.214 9.351 11.494 1.00 92.81 81 VAL A O 1
ATOM 635 N N . ILE A 1 82 ? -0.856 8.681 10.976 1.00 92.25 82 ILE A N 1
ATOM 636 C CA . ILE A 1 82 ? -0.502 8.255 9.611 1.00 92.25 82 ILE A CA 1
ATOM 637 C C . ILE A 1 82 ? -0.002 9.446 8.782 1.00 92.25 82 ILE A C 1
ATOM 639 O O . ILE A 1 82 ? 0.941 9.307 8.003 1.00 92.25 82 ILE A O 1
ATOM 643 N N . LYS A 1 83 ? -0.626 10.620 8.928 1.00 92.81 83 LYS A N 1
ATOM 644 C CA . LYS A 1 83 ? -0.251 11.836 8.197 1.00 92.81 83 LYS A CA 1
ATOM 645 C C . LYS A 1 83 ? 1.127 12.353 8.614 1.00 92.81 83 LYS A C 1
ATOM 647 O O . LYS A 1 83 ? 1.868 12.796 7.738 1.00 92.81 83 LYS A O 1
ATOM 652 N N . GLU A 1 84 ? 1.447 12.288 9.904 1.00 92.69 84 GLU A N 1
ATOM 653 C CA . GLU A 1 84 ? 2.754 12.655 10.460 1.00 92.69 84 GLU A CA 1
ATOM 654 C C . GLU A 1 84 ? 3.846 11.677 10.029 1.00 92.69 84 GLU A C 1
ATOM 656 O O . GLU A 1 84 ? 4.912 12.109 9.597 1.00 92.69 84 GLU A O 1
ATOM 661 N N . TYR A 1 85 ? 3.562 10.372 10.057 1.00 92.31 85 TYR A N 1
ATOM 662 C CA . TYR A 1 85 ? 4.510 9.357 9.607 1.00 92.31 85 TYR A CA 1
ATOM 663 C C . TYR A 1 85 ? 4.775 9.444 8.101 1.00 92.31 85 TYR A C 1
ATOM 665 O O . TYR A 1 85 ? 5.919 9.539 7.657 1.00 92.31 85 TYR A O 1
ATOM 673 N N . ASN A 1 86 ? 3.715 9.383 7.290 1.00 89.50 86 ASN A N 1
ATOM 674 C CA . ASN A 1 86 ? 3.833 9.448 5.842 1.00 89.50 86 ASN A CA 1
ATOM 675 C C . ASN A 1 86 ? 2.517 9.870 5.173 1.00 89.50 86 ASN A C 1
ATOM 677 O O . ASN A 1 86 ? 1.638 9.054 4.881 1.00 89.50 86 ASN A O 1
ATOM 681 N N . ARG A 1 87 ? 2.434 11.151 4.799 1.00 91.88 87 ARG A N 1
ATOM 682 C CA . ARG A 1 87 ? 1.303 11.723 4.050 1.00 91.88 87 ARG A CA 1
ATOM 683 C C . ARG A 1 87 ? 0.978 10.975 2.746 1.00 91.88 87 ARG A C 1
ATOM 685 O O . ARG A 1 87 ? -0.187 10.968 2.337 1.00 91.88 87 ARG A O 1
ATOM 692 N N . VAL A 1 88 ? 1.960 10.339 2.100 1.00 92.69 88 VAL A N 1
ATOM 693 C CA . VAL A 1 88 ? 1.762 9.585 0.847 1.00 92.69 88 VAL A CA 1
ATOM 694 C C . VAL A 1 88 ? 0.812 8.404 1.054 1.00 92.69 88 VAL A C 1
ATOM 696 O O . VAL A 1 88 ? 0.057 8.083 0.143 1.00 92.69 88 VAL A O 1
ATOM 699 N N . LEU A 1 89 ? 0.748 7.816 2.255 1.00 92.06 89 LEU A N 1
ATOM 700 C CA . LEU A 1 89 ? -0.177 6.714 2.541 1.00 92.06 89 LEU A CA 1
ATOM 701 C C . LEU A 1 89 ? -1.651 7.116 2.382 1.00 92.06 89 LEU A C 1
ATOM 703 O O . LEU A 1 89 ? -2.484 6.300 1.991 1.00 92.06 89 LEU A O 1
ATOM 707 N N . LEU A 1 90 ? -1.973 8.385 2.644 1.00 92.62 90 LEU A N 1
ATOM 708 C CA . LEU A 1 90 ? -3.324 8.924 2.487 1.00 92.62 90 LEU A CA 1
ATOM 709 C C . LEU A 1 90 ? -3.532 9.502 1.081 1.00 92.62 90 LEU A C 1
ATOM 711 O O . LEU A 1 90 ? -4.512 9.169 0.406 1.00 92.62 90 LEU A O 1
ATOM 715 N N . ALA A 1 91 ? -2.599 10.344 0.628 1.00 91.19 91 ALA A N 1
ATOM 716 C CA . ALA A 1 91 ? -2.709 11.079 -0.632 1.00 91.19 91 ALA A CA 1
ATOM 717 C C . ALA A 1 91 ? -2.487 10.199 -1.878 1.00 91.19 91 ALA A C 1
ATOM 719 O O . ALA A 1 91 ? -3.096 10.442 -2.917 1.00 91.19 91 ALA A O 1
ATOM 720 N N . GLY A 1 92 ? -1.695 9.134 -1.759 1.00 91.62 92 GLY A N 1
ATOM 721 C CA . GLY A 1 92 ? -1.165 8.362 -2.881 1.00 91.62 92 GLY A CA 1
ATOM 722 C C . GLY A 1 92 ? 0.123 8.967 -3.446 1.00 91.62 92 GLY A C 1
ATOM 723 O O . GLY A 1 92 ? 0.438 10.135 -3.216 1.00 91.62 92 GLY A O 1
ATOM 724 N N . ASP A 1 93 ? 0.879 8.151 -4.181 1.00 92.38 93 ASP A N 1
ATOM 725 C CA . ASP A 1 93 ? 2.104 8.576 -4.862 1.00 92.38 93 ASP A CA 1
ATOM 726 C C . ASP A 1 93 ? 1.772 9.144 -6.257 1.00 92.38 93 ASP A C 1
ATOM 728 O O . ASP A 1 93 ? 1.235 8.410 -7.091 1.00 92.38 93 ASP A O 1
ATOM 732 N N . PRO A 1 94 ? 2.064 10.429 -6.537 1.00 93.38 94 PRO A N 1
ATOM 733 C CA . PRO A 1 94 ? 1.794 11.035 -7.839 1.00 93.38 94 PRO A CA 1
ATOM 734 C C . PRO A 1 94 ? 2.806 10.634 -8.924 1.00 93.38 94 PRO A C 1
ATOM 736 O O . PRO A 1 94 ? 2.616 10.985 -10.089 1.00 93.38 94 PRO A O 1
ATOM 739 N N . ARG A 1 95 ? 3.905 9.950 -8.578 1.00 93.75 95 ARG A N 1
ATOM 740 C CA . ARG A 1 95 ? 4.957 9.604 -9.541 1.00 93.75 95 ARG A CA 1
ATOM 741 C C . ARG A 1 95 ? 4.440 8.621 -10.589 1.00 93.75 95 ARG A C 1
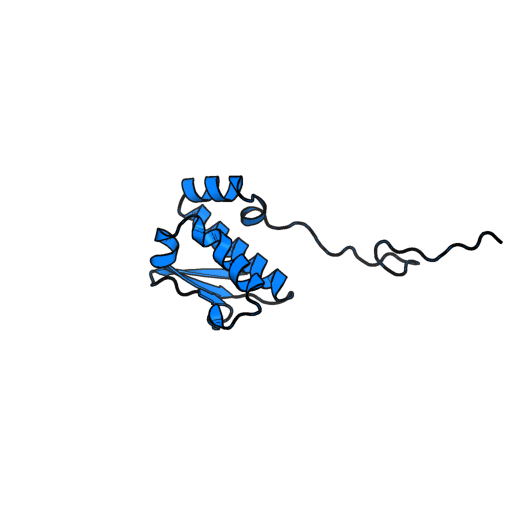ATOM 743 O O . ARG A 1 95 ? 3.842 7.596 -10.272 1.00 93.75 95 ARG A O 1
ATOM 750 N N . GLN A 1 96 ? 4.742 8.909 -11.850 1.00 94.00 96 GLN A N 1
ATOM 751 C CA . GLN A 1 96 ? 4.427 8.056 -12.993 1.00 94.00 96 GLN A CA 1
ATOM 752 C C . GLN A 1 96 ? 5.608 8.027 -13.963 1.00 94.00 96 GLN A C 1
ATOM 754 O O . GLN A 1 96 ? 6.429 8.947 -13.992 1.00 94.00 96 GLN A O 1
ATOM 759 N N . ALA A 1 97 ? 5.714 6.953 -14.746 1.00 94.00 97 ALA A N 1
ATOM 760 C CA . ALA A 1 97 ? 6.747 6.845 -15.766 1.00 94.00 97 ALA A CA 1
ATOM 761 C C . ALA A 1 97 ? 6.509 7.892 -16.863 1.00 94.00 97 ALA A C 1
ATOM 763 O O . ALA A 1 97 ? 5.441 7.934 -17.473 1.00 94.00 97 ALA A O 1
ATOM 764 N N . GLU A 1 98 ? 7.513 8.730 -17.122 1.00 95.69 98 GLU A N 1
ATOM 765 C CA . GLU A 1 98 ? 7.447 9.698 -18.215 1.00 95.69 98 GLU A CA 1
ATOM 766 C C . GLU A 1 98 ? 7.377 8.977 -19.573 1.00 95.69 98 GLU A C 1
ATOM 768 O O . GLU A 1 98 ? 8.107 8.001 -19.793 1.00 95.69 98 GLU A O 1
ATOM 773 N N . PRO A 1 99 ? 6.559 9.466 -20.521 1.00 96.81 99 PRO A N 1
ATOM 774 C CA . PRO A 1 99 ? 6.495 8.888 -21.853 1.00 96.81 99 PRO A CA 1
ATOM 775 C C . PRO A 1 99 ? 7.806 9.100 -22.624 1.00 96.81 99 PRO A C 1
ATOM 777 O O . PRO A 1 99 ? 8.565 10.050 -22.398 1.00 96.81 99 PRO A O 1
ATOM 780 N N . LYS A 1 100 ? 8.069 8.219 -23.595 1.00 95.75 100 LYS A N 1
ATOM 781 C CA . LYS A 1 100 ? 9.205 8.366 -24.512 1.00 95.75 100 LYS A CA 1
ATOM 782 C C . LYS A 1 100 ? 8.999 9.594 -25.405 1.00 95.75 100 LYS A C 1
ATOM 784 O O . LYS A 1 100 ? 7.986 9.707 -26.086 1.00 95.75 100 LYS A O 1
ATOM 789 N N . LYS A 1 101 ? 9.994 10.484 -25.442 1.00 95.25 101 LYS A N 1
ATOM 790 C CA . LYS A 1 101 ? 9.999 11.669 -26.316 1.00 95.25 101 LYS A CA 1
ATOM 791 C C .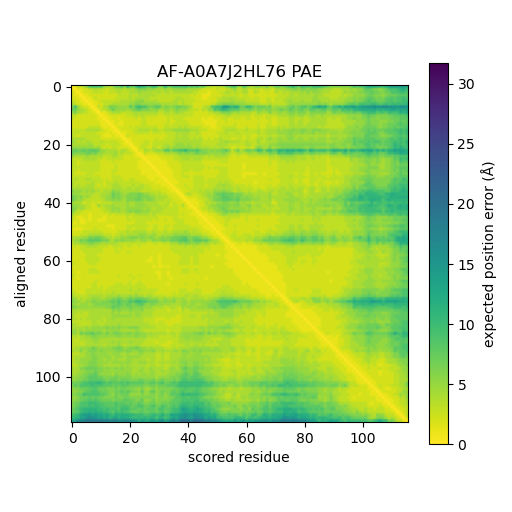 LYS A 1 101 ? 10.531 11.306 -27.714 1.00 95.25 101 LYS A C 1
ATOM 793 O O . LYS A 1 101 ? 11.421 10.451 -27.809 1.00 95.25 101 LYS A O 1
ATOM 798 N N . PRO A 1 102 ? 10.037 11.940 -28.794 1.00 95.44 102 PRO A N 1
ATOM 799 C CA . PRO A 1 102 ? 10.532 11.686 -30.147 1.00 95.44 102 PRO A CA 1
ATOM 800 C C . PRO A 1 102 ? 12.029 12.010 -30.257 1.00 95.44 102 PRO A C 1
ATOM 802 O O . PRO A 1 102 ? 12.549 12.862 -29.537 1.00 95.44 102 PRO A O 1
ATOM 805 N N . ASN A 1 103 ? 12.736 11.299 -31.141 1.00 92.88 103 ASN A N 1
ATOM 806 C CA . ASN A 1 103 ? 14.188 11.415 -31.354 1.00 92.88 103 ASN A CA 1
ATOM 807 C C . ASN A 1 103 ? 15.079 11.150 -30.123 1.00 92.88 103 ASN A C 1
ATOM 809 O O . ASN A 1 103 ? 16.279 11.426 -30.155 1.00 92.88 103 ASN A O 1
ATOM 813 N N . ARG A 1 104 ? 14.535 10.548 -29.058 1.00 94.44 104 ARG A N 1
ATOM 814 C CA . ARG A 1 104 ? 15.282 10.128 -27.863 1.00 94.44 104 ARG A CA 1
ATOM 815 C C . ARG A 1 104 ? 15.253 8.612 -27.687 1.00 94.44 104 ARG A C 1
ATOM 817 O O . ARG A 1 104 ? 14.353 7.932 -28.182 1.00 94.44 104 ARG A O 1
ATOM 824 N N . TYR A 1 105 ? 16.239 8.074 -26.966 1.00 94.62 105 TYR A N 1
ATOM 825 C CA . TYR A 1 105 ? 16.259 6.647 -26.624 1.00 94.62 105 TYR A CA 1
ATOM 826 C C . TYR A 1 105 ? 15.232 6.321 -25.530 1.00 94.62 105 TYR A C 1
ATOM 828 O O . TYR A 1 105 ? 14.548 5.306 -25.619 1.00 94.62 105 TYR A O 1
ATOM 836 N N . SER A 1 106 ? 15.074 7.204 -24.539 1.00 95.19 106 SER A N 1
ATOM 837 C CA . SER A 1 106 ? 14.076 7.094 -23.463 1.00 95.19 106 SER A CA 1
ATOM 838 C C . SER A 1 106 ? 13.456 8.462 -23.146 1.00 95.19 106 SER A C 1
ATOM 840 O O . SER A 1 106 ? 13.728 9.441 -23.843 1.00 95.19 106 SER A O 1
ATOM 842 N N . ALA A 1 107 ? 12.639 8.558 -22.091 1.00 96.12 107 ALA A N 1
ATOM 843 C CA . ALA A 1 107 ? 12.044 9.822 -21.645 1.00 96.12 107 ALA A CA 1
ATOM 844 C C . ALA A 1 107 ? 13.073 10.962 -21.480 1.00 96.12 107 ALA A C 1
ATOM 846 O O . ALA A 1 107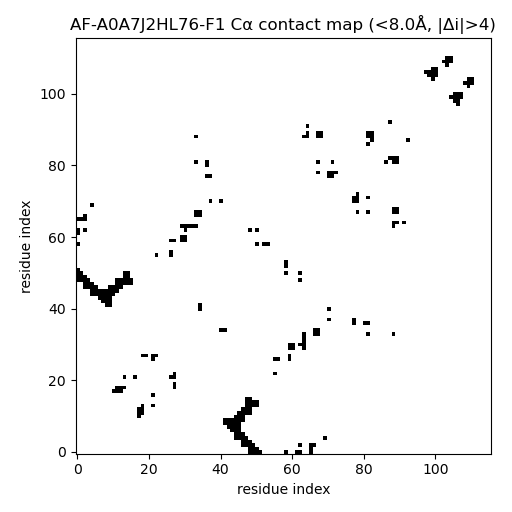 ? 12.829 12.103 -21.890 1.00 96.12 107 ALA A O 1
ATOM 847 N N . ARG A 1 108 ? 14.262 10.648 -20.939 1.00 94.38 108 ARG A N 1
ATOM 848 C CA . ARG A 1 108 ? 15.322 11.634 -20.658 1.00 94.38 108 ARG A CA 1
ATOM 849 C C . ARG A 1 108 ? 16.642 11.379 -21.393 1.00 94.38 108 ARG A C 1
ATOM 851 O O . ARG A 1 108 ? 17.357 12.340 -21.656 1.00 94.38 108 ARG A O 1
ATOM 858 N N . ARG A 1 109 ? 16.958 10.135 -21.783 1.00 95.75 109 ARG A N 1
ATOM 859 C CA . ARG A 1 109 ? 18.235 9.789 -22.437 1.00 95.75 109 ARG A CA 1
ATOM 860 C C . ARG A 1 109 ? 18.277 10.277 -23.886 1.00 95.75 109 ARG A C 1
ATOM 862 O O . ARG A 1 109 ? 17.505 9.805 -24.725 1.00 95.75 109 ARG A O 1
ATOM 869 N N . PHE A 1 110 ? 19.214 11.177 -24.179 1.00 93.50 110 PHE A N 1
ATOM 870 C CA . PHE A 1 110 ? 19.469 11.678 -25.530 1.00 93.50 110 PHE A CA 1
ATOM 871 C C . PHE A 1 110 ? 20.505 10.825 -26.280 1.00 93.50 110 PHE A C 1
ATOM 873 O O . PHE A 1 110 ? 21.220 10.021 -25.677 1.00 93.50 110 PHE A O 1
ATOM 880 N N . LYS A 1 111 ? 20.562 10.982 -27.607 1.00 93.06 111 LYS A N 1
ATOM 881 C CA . LYS A 1 111 ? 21.631 10.412 -28.439 1.00 93.06 111 LYS A CA 1
ATOM 882 C C . LYS A 1 111 ? 22.930 11.196 -28.210 1.00 93.06 111 LYS A C 1
ATOM 884 O O . LYS A 1 111 ? 22.875 12.396 -27.957 1.00 93.06 111 LYS A O 1
ATOM 889 N N . GLN A 1 112 ? 24.087 10.543 -28.302 1.00 93.62 112 GLN A N 1
ATOM 890 C CA . GLN A 1 112 ? 25.369 11.252 -28.264 1.00 93.62 112 GLN A CA 1
ATOM 891 C C . GLN A 1 112 ? 25.475 12.175 -29.486 1.00 93.62 112 GLN A C 1
ATOM 893 O O . GLN A 1 112 ? 25.212 11.741 -30.607 1.00 93.62 112 GLN A O 1
ATOM 898 N N . LYS A 1 113 ? 25.830 13.447 -29.271 1.00 92.94 113 LYS A N 1
ATOM 899 C CA . LYS A 1 113 ? 26.068 14.412 -30.350 1.00 92.94 113 LYS A CA 1
ATOM 900 C C . LYS A 1 113 ? 27.541 14.354 -30.756 1.00 92.94 113 LYS A C 1
ATOM 902 O O . LYS A 1 113 ? 28.410 14.441 -29.893 1.00 92.94 113 LYS A O 1
ATOM 907 N N . SER A 1 114 ? 27.807 14.203 -32.051 1.00 93.62 114 SER A N 1
ATOM 908 C CA . SER A 1 114 ? 29.134 14.419 -32.635 1.00 93.62 114 SER A CA 1
ATOM 909 C C . SER A 1 114 ? 29.223 15.875 -33.095 1.00 93.62 114 SER A C 1
ATOM 911 O O . SER A 1 114 ? 28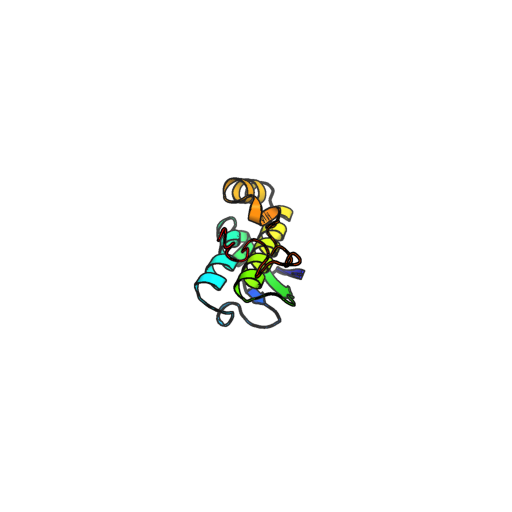.291 16.354 -33.738 1.00 93.62 114 SER A O 1
ATOM 913 N N . TYR A 1 115 ? 30.300 16.572 -32.733 1.00 92.00 115 TYR A N 1
ATOM 914 C CA . TYR A 1 115 ? 30.579 17.963 -33.137 1.00 92.00 115 TYR A CA 1
ATOM 915 C C . TYR A 1 115 ? 31.642 18.062 -34.237 1.00 92.00 115 TYR A C 1
ATOM 917 O O . TYR A 1 115 ? 32.134 19.152 -34.509 1.00 92.00 115 TYR A O 1
ATOM 925 N N . ARG A 1 116 ? 32.033 16.913 -34.791 1.00 80.81 116 ARG A N 1
ATOM 926 C CA . ARG A 1 116 ? 33.042 16.818 -35.839 1.00 80.81 116 ARG A CA 1
ATOM 927 C C . ARG A 1 116 ? 32.575 17.468 -37.133 1.00 80.81 116 ARG A C 1
ATOM 929 O O . ARG A 1 116 ? 31.357 17.374 -37.407 1.00 80.81 116 ARG A O 1
#

pLDDT: mean 92.54, std 2.73, range [80.81, 96.81]

Radius of gyration: 18.81 Å; Cα contacts (8 Å, |Δi|>4): 154; chains: 1; bounding box: 49×34×54 Å

Secondary structure (DSSP, 8-state):
-EEEEEESSS-EEETTEEGGGSS-HHHHHHHHGGGGGGHHHHHHEEEEEE--SS-HHHHHHHHHHHHHHHHHHH-HHHHHHHHHHHTHHHH-----PPPPPTTSSSSSPPPPPP--